Protein AF-A0A370F1L0-F1 (afdb_monomer)

Sequence (137 aa):
MLYKHKLSTKNFKIMKKIVALFVVMLAFGINANAQQKKAVATKPAANQEALSKKAAFSEAAIKDVNTLSEFVKLNADQKVKLKGLFEQKHMDLAQDLSSERKAVLADYVEAQMKSYLEPAQVAKVEGNAQLMNILTH

Foldseek 3Di:
DDDDDDDDPDDPPPPPPPVPPPPVVVPPPDDPPPPPDDPPPDDPVVVVVVVVLLVVLLVQQLVLLVLLCVQDPDDPVLSVQSSVLSSVQSVVVVDPDDPVVLVVQLVVSLVSNLVSDDPVSNVRQVVDPPSSVSNRD

pLDDT: mean 81.42, std 20.54, range [41.47, 98.69]

Secondary structure (DSSP, 8-state):
-----------TTSSSSSGGGSSSTTSS---------------HHHHHHHHHHHHHHHHHHHHHHHHHHHHS---HHHHHHHHHHHHHHHHHHTS---HHHHHHHHHHHHHHHHHHS-HHHHHHHHT-HHHHHHHH-

Structure (mmCIF, N/CA/C/O backbone):
data_AF-A0A370F1L0-F1
#
_entry.id   AF-A0A370F1L0-F1
#
loop_
_atom_site.group_PDB
_atom_site.id
_atom_site.type_symbol
_atom_site.label_atom_id
_atom_site.label_alt_id
_atom_site.label_comp_id
_atom_site.label_asym_id
_atom_site.label_entity_id
_atom_site.label_seq_id
_atom_site.pdbx_PDB_ins_code
_atom_site.Cartn_x
_atom_site.Cartn_y
_atom_site.Cartn_z
_atom_site.occupancy
_atom_site.B_iso_or_equiv
_atom_site.auth_seq_id
_atom_site.auth_comp_id
_atom_site.auth_asym_id
_atom_site.auth_atom_id
_atom_site.pdbx_PDB_model_num
ATOM 1 N N . MET A 1 1 ? 83.455 -11.945 46.332 1.00 41.47 1 MET A N 1
ATOM 2 C CA . MET A 1 1 ? 83.889 -12.512 45.033 1.00 41.47 1 MET A CA 1
ATOM 3 C C . MET A 1 1 ? 82.794 -12.210 44.016 1.00 41.47 1 MET A C 1
ATOM 5 O O . MET A 1 1 ? 81.686 -12.676 44.204 1.00 41.47 1 MET A O 1
ATOM 9 N N . LEU A 1 2 ? 82.923 -11.163 43.194 1.00 50.25 2 LEU A N 1
ATOM 10 C CA . LEU A 1 2 ? 83.540 -11.191 41.853 1.00 50.25 2 LEU A CA 1
ATOM 11 C C . LEU A 1 2 ? 82.899 -12.247 40.943 1.00 50.25 2 LEU A C 1
ATOM 13 O O . LEU A 1 2 ? 83.258 -13.406 41.053 1.00 50.25 2 LEU A O 1
ATOM 17 N N . TYR A 1 3 ? 81.997 -11.825 40.050 1.00 47.91 3 TYR A N 1
ATOM 18 C CA . TYR A 1 3 ? 82.234 -11.878 38.601 1.00 47.91 3 TYR A CA 1
ATOM 19 C C . TYR A 1 3 ? 81.273 -10.933 37.859 1.00 47.91 3 TYR A C 1
ATOM 21 O O . TYR A 1 3 ? 80.054 -11.079 37.885 1.00 47.91 3 TYR A O 1
ATOM 29 N N . LYS A 1 4 ? 81.862 -9.938 37.187 1.00 52.53 4 LYS A N 1
ATOM 30 C CA . LYS A 1 4 ? 81.246 -9.204 36.078 1.00 52.53 4 LYS A CA 1
ATOM 31 C C . LYS A 1 4 ? 81.090 -10.176 34.907 1.00 52.53 4 LYS A C 1
ATOM 33 O O . LYS A 1 4 ? 82.077 -10.808 34.548 1.00 52.53 4 LYS A O 1
ATOM 38 N N . HIS A 1 5 ? 79.953 -10.161 34.215 1.00 50.97 5 HIS A N 1
ATOM 39 C CA . HIS A 1 5 ? 79.964 -10.375 32.770 1.00 50.97 5 HIS A CA 1
ATOM 40 C C . HIS A 1 5 ? 79.060 -9.368 32.064 1.00 50.97 5 HIS A C 1
ATOM 42 O O . HIS A 1 5 ? 77.862 -9.252 32.295 1.00 50.97 5 HIS A O 1
ATOM 48 N N . LYS A 1 6 ? 79.731 -8.586 31.228 1.00 55.59 6 LYS A N 1
ATOM 49 C CA . LYS A 1 6 ? 79.237 -7.534 30.357 1.00 55.59 6 LYS A CA 1
ATOM 50 C C . LYS A 1 6 ? 78.934 -8.190 29.009 1.00 55.59 6 LYS A C 1
ATOM 52 O O . LYS A 1 6 ? 79.849 -8.717 28.390 1.00 55.59 6 LYS A O 1
ATOM 57 N N . LEU A 1 7 ? 77.691 -8.121 28.550 1.00 46.81 7 LEU A N 1
ATOM 58 C CA . LEU A 1 7 ? 77.254 -8.398 27.174 1.00 46.81 7 LEU A CA 1
ATOM 59 C C . LEU A 1 7 ? 76.241 -7.282 26.871 1.00 46.81 7 LEU A C 1
ATOM 61 O O . LEU A 1 7 ? 75.113 -7.338 27.329 1.00 46.81 7 LEU A O 1
ATOM 65 N N . SER A 1 8 ? 76.612 -6.090 26.397 1.00 56.53 8 SER A N 1
ATOM 66 C CA . SER A 1 8 ? 77.121 -5.740 25.063 1.00 56.53 8 SER A CA 1
ATOM 67 C C . SER A 1 8 ? 76.444 -6.482 23.910 1.00 56.53 8 SER A C 1
ATOM 69 O O . SER A 1 8 ? 77.080 -7.204 23.154 1.00 56.53 8 SER A O 1
ATOM 71 N N . THR A 1 9 ? 75.156 -6.218 23.719 1.00 50.25 9 THR A N 1
ATOM 72 C CA . THR A 1 9 ? 74.492 -6.359 22.420 1.00 50.25 9 THR A CA 1
ATOM 73 C C . THR A 1 9 ? 74.576 -5.029 21.671 1.00 50.25 9 THR A C 1
ATOM 75 O O . THR A 1 9 ? 73.647 -4.226 21.605 1.00 50.25 9 THR A O 1
ATOM 78 N N . LYS A 1 10 ? 75.756 -4.782 21.088 1.00 57.94 10 LYS A N 1
ATOM 79 C CA . LYS A 1 10 ? 75.845 -3.978 19.862 1.00 57.94 10 LYS A CA 1
ATOM 80 C C . LYS A 1 10 ? 74.973 -4.662 18.797 1.00 57.94 10 LYS A C 1
ATOM 82 O O . LYS A 1 10 ? 74.910 -5.886 18.775 1.00 57.94 10 LYS A O 1
ATOM 87 N N . ASN A 1 11 ? 74.376 -3.858 17.913 1.00 56.72 11 ASN A N 1
ATOM 88 C CA . ASN A 1 11 ? 73.644 -4.227 16.683 1.00 56.72 11 ASN A CA 1
ATOM 89 C C . ASN A 1 11 ? 72.117 -4.015 16.659 1.00 56.72 11 ASN A C 1
ATOM 91 O O . ASN A 1 11 ? 71.434 -4.593 15.820 1.00 56.72 11 ASN A O 1
ATOM 95 N N . PHE A 1 12 ? 71.578 -3.052 17.414 1.00 52.72 12 PHE A N 1
ATOM 96 C CA . PHE A 1 12 ? 70.269 -2.450 17.092 1.00 52.72 12 PHE A CA 1
ATOM 97 C C . PHE A 1 12 ? 70.392 -1.353 16.007 1.00 52.72 12 PHE A C 1
ATOM 99 O O . PHE A 1 12 ? 69.968 -0.211 16.179 1.00 52.72 12 PHE A O 1
ATOM 106 N N . LYS A 1 13 ? 71.063 -1.651 14.885 1.00 57.41 13 LYS A N 1
ATOM 107 C CA . LYS A 1 13 ? 71.199 -0.704 13.755 1.00 57.41 13 LYS A CA 1
ATOM 108 C C . LYS A 1 13 ? 71.145 -1.379 12.380 1.00 57.41 13 LYS A C 1
ATOM 110 O O . LYS A 1 13 ? 71.706 -0.860 11.424 1.00 57.41 13 LYS A O 1
ATOM 115 N N . ILE A 1 14 ? 70.459 -2.519 12.268 1.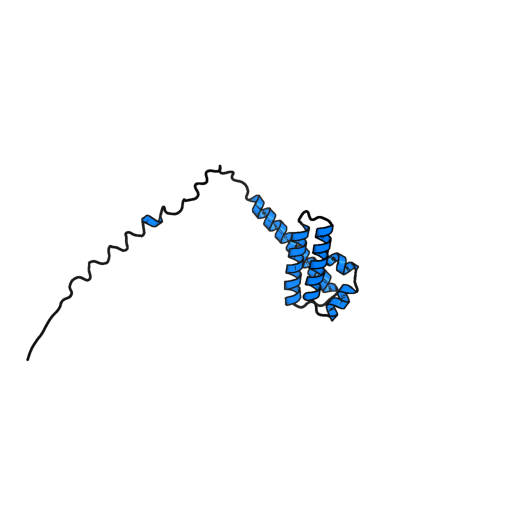00 54.91 14 ILE A N 1
ATOM 116 C CA . ILE A 1 14 ? 70.277 -3.241 10.993 1.00 54.91 14 ILE A CA 1
ATOM 117 C C . ILE A 1 14 ? 68.832 -3.771 10.866 1.00 54.91 14 ILE A C 1
ATOM 119 O O . ILE A 1 14 ? 68.595 -4.863 10.389 1.00 54.91 14 ILE A O 1
ATOM 123 N N . MET A 1 15 ? 67.823 -3.006 11.297 1.00 58.22 15 MET A N 1
ATOM 124 C CA . MET A 1 15 ? 66.413 -3.256 10.929 1.00 58.22 15 MET A CA 1
ATOM 125 C C . MET A 1 15 ? 65.646 -1.931 10.803 1.00 58.22 15 MET A C 1
ATOM 127 O O . MET A 1 15 ? 64.662 -1.683 11.485 1.00 58.22 15 MET A O 1
ATOM 131 N N . LYS A 1 16 ? 66.136 -1.019 9.955 1.00 53.22 16 LYS A N 1
ATOM 132 C CA . LYS A 1 16 ? 65.401 0.207 9.569 1.00 53.22 16 LYS A CA 1
ATOM 133 C C . LYS A 1 16 ? 65.263 0.387 8.054 1.00 53.22 16 LYS A C 1
ATOM 135 O O . LYS A 1 16 ? 64.778 1.416 7.608 1.00 53.22 16 LYS A O 1
ATOM 140 N N . LYS A 1 17 ? 65.701 -0.593 7.252 1.00 54.19 17 LYS A N 1
ATOM 141 C CA . LYS A 1 17 ? 65.781 -0.461 5.785 1.00 54.19 17 LYS A CA 1
ATOM 142 C C . LYS A 1 17 ? 64.959 -1.481 4.987 1.00 54.19 17 LYS A C 1
ATOM 144 O O . LYS A 1 17 ? 65.035 -1.462 3.770 1.00 54.19 17 LYS A O 1
ATOM 149 N N . ILE A 1 18 ? 64.153 -2.327 5.637 1.00 55.81 18 ILE A N 1
ATOM 150 C CA . ILE A 1 18 ? 63.325 -3.334 4.933 1.00 55.81 18 ILE A CA 1
ATOM 151 C C . ILE A 1 18 ? 61.858 -2.882 4.774 1.00 55.81 18 ILE A C 1
ATOM 153 O O . ILE A 1 18 ? 61.134 -3.415 3.946 1.00 55.81 18 ILE A O 1
ATOM 157 N N . VAL A 1 19 ? 61.418 -1.826 5.470 1.00 55.34 19 VAL A N 1
ATOM 158 C CA . VAL A 1 19 ? 60.034 -1.313 5.341 1.00 55.34 19 VAL A CA 1
ATOM 159 C C . VAL A 1 19 ? 59.832 -0.472 4.065 1.00 55.34 19 VAL A C 1
ATOM 161 O O . VAL A 1 19 ? 58.709 -0.289 3.612 1.00 55.34 19 VAL A O 1
ATOM 164 N N . ALA A 1 20 ? 60.908 -0.008 3.420 1.00 53.91 20 ALA A N 1
ATOM 165 C CA . ALA A 1 20 ? 60.815 0.855 2.239 1.00 53.91 20 ALA A CA 1
ATOM 166 C C . ALA A 1 20 ? 60.569 0.109 0.909 1.00 53.91 20 ALA A C 1
ATOM 168 O O . ALA A 1 20 ? 60.345 0.763 -0.105 1.00 53.91 20 ALA A O 1
ATOM 169 N N . LEU A 1 21 ? 60.599 -1.231 0.882 1.00 52.88 21 LEU A N 1
ATOM 170 C CA . LEU A 1 21 ? 60.518 -1.994 -0.375 1.00 52.88 21 LEU A CA 1
ATOM 171 C C . LEU A 1 21 ? 59.119 -2.528 -0.729 1.00 52.88 21 LEU A C 1
ATOM 173 O O . LEU A 1 21 ? 58.936 -3.038 -1.827 1.00 52.88 21 LEU A O 1
ATOM 177 N N . PHE A 1 22 ? 58.118 -2.362 0.143 1.00 53.84 22 PHE A N 1
ATOM 178 C CA . PHE A 1 22 ? 56.738 -2.800 -0.129 1.00 53.84 22 PHE A CA 1
ATOM 179 C C . PHE A 1 22 ? 55.799 -1.688 -0.629 1.00 53.84 22 PHE A C 1
ATOM 181 O O . PHE A 1 22 ? 54.682 -1.976 -1.045 1.00 53.84 22 PHE A O 1
ATOM 188 N N . VAL A 1 23 ? 56.242 -0.426 -0.655 1.00 56.94 23 VAL A N 1
ATOM 189 C CA . VAL A 1 23 ? 55.391 0.712 -1.065 1.00 56.94 23 VAL A CA 1
ATOM 190 C C . VAL A 1 23 ? 55.420 0.956 -2.584 1.00 56.94 23 VAL A C 1
ATOM 192 O O . VAL A 1 23 ? 54.498 1.553 -3.127 1.00 56.94 23 VAL A O 1
ATOM 195 N N . VAL A 1 24 ? 56.416 0.436 -3.309 1.00 56.31 24 VAL A N 1
ATOM 196 C CA . VAL A 1 24 ? 56.554 0.674 -4.763 1.00 56.31 24 VAL A CA 1
ATOM 197 C C . VAL A 1 24 ? 55.787 -0.352 -5.620 1.00 56.31 24 VAL A C 1
ATOM 199 O O . VAL A 1 24 ? 55.447 -0.057 -6.761 1.00 56.31 24 VAL A O 1
ATOM 202 N N . MET A 1 25 ? 55.413 -1.520 -5.080 1.00 55.59 25 MET A N 1
ATOM 203 C CA . MET A 1 25 ? 54.625 -2.530 -5.817 1.00 55.59 25 MET A CA 1
ATOM 204 C C . MET A 1 25 ? 53.099 -2.375 -5.696 1.00 55.59 25 MET A C 1
ATOM 206 O O . MET A 1 25 ? 52.364 -3.092 -6.369 1.00 55.59 25 MET A O 1
ATOM 210 N N . LEU A 1 26 ? 52.602 -1.413 -4.912 1.00 56.53 26 LEU A N 1
ATOM 211 C CA . LEU A 1 26 ? 51.163 -1.115 -4.835 1.00 56.53 26 LEU A CA 1
ATOM 212 C C . LEU A 1 26 ? 50.697 -0.056 -5.851 1.00 56.53 26 LEU A C 1
ATOM 214 O O . LEU A 1 26 ? 49.503 0.204 -5.947 1.00 56.53 26 LEU A O 1
ATOM 218 N N . ALA A 1 27 ? 51.604 0.527 -6.642 1.00 58.06 27 ALA A N 1
ATOM 219 C CA . ALA A 1 27 ? 51.264 1.600 -7.582 1.00 58.06 27 ALA A CA 1
ATOM 220 C C . ALA A 1 27 ? 50.853 1.129 -8.995 1.00 58.06 27 ALA A C 1
ATOM 222 O O . ALA A 1 27 ? 50.428 1.952 -9.799 1.00 58.06 27 ALA A O 1
ATOM 223 N N . PHE A 1 28 ? 50.922 -0.172 -9.307 1.00 59.06 28 PHE A N 1
ATOM 224 C CA . PHE A 1 28 ? 50.517 -0.710 -10.624 1.00 59.06 28 PHE A CA 1
ATOM 225 C C . PHE A 1 28 ? 49.588 -1.935 -10.545 1.00 59.06 28 PHE A C 1
ATOM 227 O O . PHE A 1 28 ? 49.369 -2.628 -11.535 1.00 59.06 28 PHE A O 1
ATOM 234 N N . GLY A 1 29 ? 49.019 -2.204 -9.369 1.00 61.91 29 GLY A N 1
ATOM 235 C CA . GLY A 1 29 ? 48.314 -3.448 -9.064 1.00 61.91 29 GLY A CA 1
ATOM 236 C C . GLY A 1 29 ? 46.788 -3.398 -9.088 1.00 61.91 29 GLY A C 1
ATOM 237 O O . GLY A 1 29 ? 46.192 -4.171 -8.355 1.00 61.91 29 GLY A O 1
ATOM 238 N N . ILE A 1 30 ? 46.133 -2.525 -9.863 1.00 57.06 30 ILE A N 1
ATOM 239 C CA . ILE A 1 30 ? 44.709 -2.723 -10.208 1.00 57.06 30 ILE A CA 1
ATOM 240 C C . ILE A 1 30 ? 44.380 -2.088 -11.562 1.00 57.06 30 ILE A C 1
ATOM 242 O O . ILE A 1 30 ? 43.741 -1.048 -11.668 1.00 57.06 30 ILE A O 1
ATOM 246 N N . ASN A 1 31 ? 44.815 -2.746 -12.633 1.00 58.19 31 ASN A N 1
ATOM 247 C CA . ASN A 1 31 ? 44.111 -2.646 -13.906 1.00 58.19 31 ASN A CA 1
ATOM 248 C C . ASN A 1 31 ? 43.978 -4.044 -14.519 1.00 58.19 31 ASN A C 1
ATOM 250 O O . ASN A 1 31 ? 44.640 -4.404 -15.486 1.00 58.19 31 ASN A O 1
ATOM 254 N N . ALA A 1 32 ? 43.136 -4.857 -13.879 1.00 55.03 32 ALA A N 1
ATOM 255 C CA . ALA A 1 32 ? 42.630 -6.116 -14.410 1.00 55.03 32 ALA A CA 1
ATOM 256 C C . ALA A 1 32 ? 41.112 -5.998 -14.609 1.00 55.03 32 ALA A C 1
ATOM 258 O O . ALA A 1 32 ? 40.318 -6.657 -13.948 1.00 55.03 32 ALA A O 1
ATOM 259 N N . ASN A 1 33 ? 40.711 -5.128 -15.536 1.00 50.00 33 ASN A N 1
ATOM 260 C CA . ASN A 1 33 ? 39.516 -5.351 -16.343 1.00 50.00 33 ASN A CA 1
ATOM 261 C C . ASN A 1 33 ? 39.802 -4.900 -17.780 1.00 50.00 33 ASN A C 1
ATOM 263 O O . ASN A 1 33 ? 39.282 -3.905 -18.274 1.00 50.00 33 ASN A O 1
ATOM 267 N N . ALA A 1 34 ? 40.675 -5.645 -18.455 1.00 54.72 34 ALA A N 1
ATOM 268 C CA . ALA A 1 34 ? 40.814 -5.587 -19.902 1.00 54.72 34 ALA A CA 1
ATOM 269 C C . ALA A 1 34 ? 39.742 -6.471 -20.562 1.00 54.72 34 ALA A C 1
ATOM 271 O O . ALA A 1 34 ? 40.047 -7.361 -21.349 1.00 54.72 34 ALA A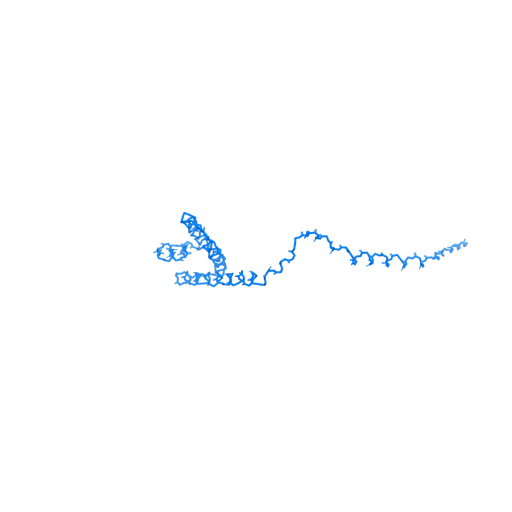 O 1
ATOM 272 N N . GLN A 1 35 ? 38.463 -6.235 -20.261 1.00 45.62 35 GLN A N 1
ATOM 273 C CA . GLN A 1 35 ? 37.429 -6.526 -21.243 1.00 45.62 35 GLN A CA 1
ATOM 274 C C . GLN A 1 35 ? 37.445 -5.375 -22.244 1.00 45.62 35 GLN A C 1
ATOM 276 O O . GLN A 1 35 ? 36.803 -4.344 -22.061 1.00 45.62 35 GLN A O 1
ATOM 281 N N . GLN A 1 36 ? 38.204 -5.560 -23.326 1.00 52.12 36 GLN A N 1
ATOM 282 C CA . GLN A 1 36 ? 38.031 -4.796 -24.554 1.00 52.12 36 GLN A CA 1
ATOM 283 C C . GLN A 1 36 ? 36.613 -5.039 -25.093 1.00 52.12 36 GLN A C 1
ATOM 285 O O . GLN A 1 36 ? 36.382 -5.847 -25.988 1.00 52.12 36 GLN A O 1
ATOM 290 N N . LYS A 1 37 ? 35.641 -4.302 -24.566 1.00 48.00 37 LYS A N 1
ATOM 291 C CA . LYS A 1 37 ? 34.482 -3.871 -25.331 1.00 48.00 37 LYS A CA 1
ATOM 292 C C . LYS A 1 37 ? 34.529 -2.359 -25.345 1.00 48.00 37 LYS A C 1
ATOM 294 O O . LYS A 1 37 ? 34.541 -1.720 -24.301 1.00 48.00 37 LYS A O 1
ATOM 299 N N . LYS A 1 38 ? 34.658 -1.839 -26.567 1.00 42.38 38 LYS A N 1
ATOM 300 C CA . LYS A 1 38 ? 34.624 -0.430 -26.951 1.00 42.38 38 LYS A CA 1
ATOM 301 C C . LYS A 1 38 ? 33.902 0.414 -25.906 1.00 42.38 38 LYS A C 1
ATOM 303 O O . LYS A 1 38 ? 32.725 0.181 -25.640 1.00 42.38 38 LYS A O 1
ATOM 308 N N . ALA A 1 39 ? 34.619 1.396 -25.371 1.00 47.31 39 ALA A N 1
ATOM 309 C CA . ALA A 1 39 ? 34.036 2.506 -24.648 1.00 47.31 39 ALA A CA 1
ATOM 310 C C . ALA A 1 39 ? 32.948 3.138 -25.527 1.00 47.31 39 ALA A C 1
ATOM 312 O O . ALA A 1 39 ? 33.229 3.938 -26.416 1.00 47.31 39 ALA A O 1
ATOM 313 N N . VAL A 1 40 ? 31.700 2.746 -25.290 1.00 44.16 40 VAL A N 1
ATOM 314 C CA . VAL A 1 40 ? 30.562 3.601 -25.580 1.00 44.16 40 VAL A CA 1
ATOM 315 C C . VAL A 1 40 ? 30.350 4.377 -24.292 1.00 44.16 40 VAL A C 1
ATOM 317 O O . VAL A 1 40 ? 29.778 3.882 -23.323 1.00 44.16 40 VAL A O 1
ATOM 320 N N . ALA A 1 41 ? 30.903 5.585 -24.260 1.00 53.91 41 ALA A N 1
ATOM 321 C CA . ALA A 1 41 ? 30.485 6.596 -23.310 1.00 53.91 41 ALA A CA 1
ATOM 322 C C . ALA A 1 41 ? 28.975 6.829 -23.504 1.00 53.91 41 ALA A C 1
ATOM 324 O O . ALA A 1 41 ? 28.549 7.482 -24.450 1.00 53.91 41 ALA A O 1
ATOM 325 N N . THR A 1 42 ? 28.164 6.245 -22.628 1.00 48.84 42 THR A N 1
ATOM 326 C CA . THR A 1 42 ? 26.704 6.411 -22.538 1.00 48.84 42 THR A CA 1
ATOM 327 C C . THR A 1 42 ? 26.317 6.055 -21.099 1.00 48.84 42 THR A C 1
ATOM 329 O O . THR A 1 42 ? 26.676 4.972 -20.666 1.00 48.84 42 THR A O 1
ATOM 332 N N . LYS A 1 43 ? 25.618 6.828 -20.259 1.00 52.06 43 LYS A N 1
ATOM 333 C CA . LYS A 1 43 ? 24.929 8.129 -20.319 1.00 52.06 43 LYS A CA 1
ATOM 334 C C . LYS A 1 43 ? 24.767 8.613 -18.854 1.00 52.06 43 LYS A C 1
ATOM 336 O O . LYS A 1 43 ? 24.235 7.839 -18.061 1.00 52.06 43 LYS A O 1
ATOM 341 N N . PRO A 1 44 ? 25.070 9.873 -18.488 1.00 55.31 44 PRO A N 1
ATOM 342 C CA . PRO A 1 44 ? 24.617 10.469 -17.217 1.00 55.31 44 PRO A CA 1
ATOM 343 C C . PRO A 1 44 ? 23.082 10.434 -17.044 1.00 55.31 44 PRO A C 1
ATOM 345 O O . PRO A 1 44 ? 22.570 10.450 -15.930 1.00 55.31 44 PRO A O 1
ATOM 348 N N . ALA A 1 45 ? 22.342 10.330 -18.154 1.00 58.81 45 ALA A N 1
ATOM 349 C CA . ALA A 1 45 ? 20.881 10.340 -18.187 1.00 58.81 45 ALA A CA 1
ATOM 350 C C . ALA A 1 45 ? 20.206 9.120 -17.524 1.00 58.81 45 ALA A C 1
ATOM 352 O O . ALA A 1 45 ? 19.121 9.271 -16.975 1.00 58.81 45 ALA A O 1
ATOM 353 N N . ALA A 1 46 ? 20.830 7.933 -17.525 1.00 61.62 46 ALA A N 1
ATOM 354 C CA . ALA A 1 46 ? 20.202 6.725 -16.968 1.00 61.62 46 ALA A CA 1
ATOM 355 C C . ALA A 1 46 ? 20.094 6.768 -15.430 1.00 61.62 46 ALA A C 1
ATOM 357 O O . ALA A 1 46 ? 19.091 6.336 -14.864 1.00 61.62 46 ALA A O 1
ATOM 358 N N . ASN A 1 47 ? 21.089 7.356 -14.752 1.00 69.25 47 ASN A N 1
ATOM 359 C CA . ASN A 1 47 ? 21.037 7.568 -13.302 1.00 69.25 47 ASN A CA 1
ATOM 360 C C . ASN A 1 47 ? 20.029 8.657 -12.919 1.00 69.25 47 ASN A C 1
ATOM 362 O O . ASN A 1 47 ? 19.340 8.522 -11.911 1.00 69.25 47 ASN A O 1
ATOM 366 N N . GLN A 1 48 ? 19.919 9.717 -13.724 1.00 73.56 48 GLN A N 1
ATOM 367 C CA . GLN A 1 48 ? 18.971 10.798 -13.461 1.00 73.56 48 GLN A CA 1
ATOM 368 C C . GLN A 1 48 ? 17.520 10.310 -13.580 1.00 73.56 48 GLN A C 1
ATOM 370 O O . GLN A 1 48 ? 16.703 10.600 -12.712 1.00 73.56 48 GLN A O 1
ATOM 375 N N . GLU A 1 49 ? 17.212 9.509 -14.604 1.00 78.50 49 GLU A N 1
ATOM 376 C CA . GLU 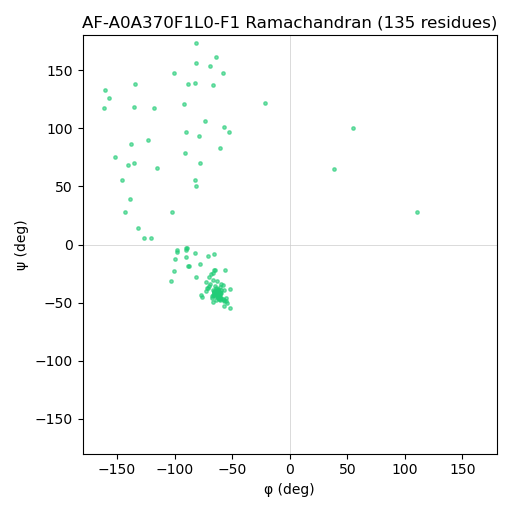A 1 49 ? 15.869 8.962 -14.819 1.00 78.50 49 GLU A CA 1
ATOM 377 C C . GLU A 1 49 ? 15.443 7.996 -13.698 1.00 78.50 49 GLU A C 1
ATOM 379 O O . GLU A 1 49 ? 14.309 8.056 -13.221 1.00 78.50 49 GLU A O 1
ATOM 384 N N . ALA A 1 50 ? 16.358 7.143 -13.223 1.00 79.12 50 ALA A N 1
ATOM 385 C CA . ALA A 1 50 ? 16.092 6.239 -12.104 1.00 79.12 50 ALA A CA 1
ATOM 386 C C . ALA A 1 50 ? 15.814 6.999 -10.793 1.00 79.12 50 ALA A C 1
ATOM 388 O O . ALA A 1 50 ? 14.892 6.648 -10.052 1.00 79.12 50 ALA A O 1
ATOM 389 N N . LEU A 1 51 ? 16.568 8.071 -10.522 1.00 79.50 51 LEU A N 1
ATOM 390 C CA . LEU A 1 51 ? 16.346 8.930 -9.356 1.00 79.50 51 LEU A CA 1
ATOM 391 C C . LEU A 1 51 ? 15.008 9.678 -9.442 1.00 79.50 51 LEU A C 1
ATOM 393 O O . LEU A 1 51 ? 14.283 9.738 -8.450 1.00 79.50 51 LEU A O 1
ATOM 397 N N . SER A 1 52 ? 14.647 10.188 -10.623 1.00 83.00 52 SER A N 1
ATOM 398 C CA . SER A 1 52 ? 13.358 10.853 -10.852 1.00 83.00 52 SER A CA 1
ATOM 399 C C . SER A 1 52 ? 12.169 9.907 -10.660 1.00 83.00 52 SER A C 1
ATOM 401 O O . SER A 1 52 ? 11.201 10.281 -10.001 1.00 83.00 52 SER A O 1
ATOM 403 N N . LYS A 1 53 ? 12.247 8.664 -11.158 1.00 88.44 53 LYS A N 1
ATOM 404 C CA . LYS A 1 53 ? 11.200 7.647 -10.935 1.00 88.44 53 LYS A CA 1
ATOM 405 C C . LYS A 1 53 ? 11.047 7.313 -9.454 1.00 88.44 53 LYS A C 1
ATOM 407 O O . LYS A 1 53 ? 9.932 7.287 -8.943 1.00 88.44 53 LYS A O 1
ATOM 412 N N . LYS A 1 54 ? 12.162 7.141 -8.738 1.00 88.38 54 LYS A N 1
ATOM 413 C CA . LYS A 1 54 ? 12.135 6.872 -7.295 1.00 88.38 54 LYS A CA 1
ATOM 414 C C . LYS A 1 54 ? 11.479 8.009 -6.501 1.00 88.38 54 LYS A C 1
ATOM 416 O O . LYS A 1 54 ? 10.713 7.736 -5.580 1.00 88.38 54 LYS A O 1
ATOM 421 N N . ALA A 1 55 ? 11.755 9.265 -6.855 1.00 92.25 55 ALA A N 1
ATOM 422 C CA . ALA A 1 55 ? 11.103 10.415 -6.231 1.00 92.25 55 ALA A CA 1
ATOM 423 C C . ALA A 1 55 ? 9.584 10.407 -6.482 1.00 92.25 55 ALA A C 1
ATOM 425 O O . ALA A 1 55 ? 8.815 10.527 -5.531 1.00 92.25 55 ALA A O 1
ATOM 426 N N . ALA A 1 56 ? 9.157 10.155 -7.725 1.00 95.44 56 ALA A N 1
ATOM 427 C CA . ALA A 1 56 ? 7.740 10.062 -8.074 1.00 95.44 56 ALA A CA 1
ATOM 428 C C . ALA A 1 56 ? 7.009 8.950 -7.296 1.00 95.44 56 ALA A C 1
ATOM 430 O O . ALA A 1 56 ? 5.908 9.176 -6.793 1.00 95.44 56 ALA A O 1
ATOM 431 N N . PHE A 1 57 ? 7.629 7.776 -7.126 1.00 96.75 57 PHE A N 1
ATOM 432 C CA . PHE A 1 57 ? 7.054 6.689 -6.323 1.00 96.75 57 PHE A CA 1
ATOM 433 C C . PHE A 1 57 ? 6.945 7.056 -4.842 1.00 96.75 57 PHE A C 1
ATOM 435 O O . PHE A 1 57 ? 5.917 6.787 -4.223 1.00 96.75 57 PHE A O 1
ATOM 442 N N . SER A 1 58 ? 7.958 7.724 -4.277 1.00 96.69 58 SER A N 1
ATOM 443 C CA . SER A 1 58 ? 7.890 8.211 -2.893 1.00 96.69 58 SER A CA 1
ATOM 444 C C . SER A 1 58 ? 6.775 9.238 -2.703 1.00 96.69 58 SER A C 1
ATOM 446 O O . SER A 1 58 ? 6.117 9.226 -1.665 1.00 96.69 58 SER A O 1
ATOM 448 N N . GLU A 1 59 ? 6.559 10.140 -3.660 1.00 97.62 59 GLU A N 1
ATOM 449 C CA . GLU A 1 59 ? 5.472 11.122 -3.592 1.00 97.62 59 GLU A CA 1
ATOM 450 C C . GLU A 1 59 ? 4.096 10.456 -3.684 1.00 97.62 59 GLU A C 1
ATOM 452 O O . GLU A 1 59 ? 3.199 10.793 -2.909 1.00 97.62 59 GLU A O 1
ATOM 457 N N . ALA A 1 60 ? 3.929 9.492 -4.592 1.00 97.75 60 ALA A N 1
ATOM 458 C CA . ALA A 1 60 ? 2.692 8.729 -4.730 1.00 97.75 60 ALA A CA 1
ATOM 459 C C . ALA A 1 60 ? 2.387 7.909 -3.465 1.00 97.75 60 ALA A C 1
ATOM 461 O O . ALA A 1 60 ? 1.273 7.953 -2.952 1.00 97.75 60 ALA A O 1
ATOM 462 N N . ALA A 1 61 ? 3.399 7.275 -2.873 1.00 98.25 61 ALA A N 1
ATOM 463 C CA . ALA A 1 61 ? 3.253 6.560 -1.611 1.00 98.25 61 ALA A CA 1
ATOM 464 C C . ALA A 1 61 ? 2.850 7.473 -0.444 1.00 98.25 61 ALA A C 1
ATOM 466 O O . ALA A 1 61 ? 2.035 7.092 0.393 1.00 98.25 61 ALA A O 1
ATOM 467 N N . ILE A 1 62 ? 3.394 8.694 -0.379 1.00 98.31 62 ILE A N 1
ATOM 468 C CA . ILE A 1 62 ? 2.987 9.685 0.629 1.00 98.31 62 ILE A CA 1
ATOM 469 C C . ILE A 1 62 ? 1.516 10.070 0.442 1.00 98.31 62 ILE A C 1
ATOM 471 O O . ILE A 1 62 ? 0.800 10.195 1.435 1.00 98.31 62 ILE A O 1
ATOM 475 N N . LYS A 1 63 ? 1.052 10.233 -0.805 1.00 98.44 63 LYS A N 1
ATOM 476 C CA . LYS A 1 63 ? -0.368 10.488 -1.089 1.00 98.44 63 LYS A CA 1
ATOM 477 C C . LYS A 1 63 ? -1.237 9.340 -0.588 1.00 98.44 63 LYS A C 1
ATOM 479 O O . LYS A 1 63 ? -2.178 9.615 0.142 1.00 98.44 63 LYS A O 1
ATOM 484 N N . ASP A 1 64 ? -0.864 8.092 -0.856 1.00 98.50 64 ASP A N 1
ATOM 485 C CA . ASP A 1 64 ? -1.618 6.921 -0.391 1.00 98.50 64 ASP A CA 1
ATOM 486 C C . ASP A 1 64 ? -1.671 6.841 1.148 1.00 98.50 64 ASP A C 1
ATOM 488 O O . ASP A 1 64 ? -2.736 6.617 1.728 1.00 98.50 64 ASP A O 1
ATOM 492 N N . VAL A 1 65 ? -0.556 7.111 1.845 1.00 98.50 65 VAL A N 1
ATOM 493 C CA . VAL A 1 65 ? -0.545 7.201 3.320 1.00 98.50 65 VAL A CA 1
ATOM 494 C C . VAL A 1 65 ? -1.455 8.324 3.820 1.00 98.50 65 VAL A C 1
ATOM 496 O O . VAL A 1 65 ? -2.139 8.150 4.831 1.00 98.50 65 VAL A O 1
ATOM 499 N N . ASN A 1 66 ? -1.466 9.476 3.147 1.00 98.25 66 ASN A N 1
ATOM 500 C CA . ASN A 1 66 ? -2.325 10.599 3.516 1.00 98.25 66 ASN A CA 1
ATOM 501 C C . ASN A 1 66 ? -3.800 10.262 3.290 1.00 98.25 66 ASN A C 1
ATOM 503 O O . ASN A 1 66 ? -4.590 10.439 4.211 1.00 98.25 66 ASN A O 1
ATOM 507 N N . THR A 1 67 ? -4.144 9.688 2.136 1.00 98.19 67 THR A N 1
ATOM 508 C CA . THR A 1 67 ? -5.492 9.205 1.829 1.00 98.19 67 THR A CA 1
ATOM 509 C C . THR A 1 67 ? -5.961 8.208 2.881 1.00 98.19 67 THR A C 1
ATOM 511 O O . THR A 1 67 ? -7.045 8.368 3.421 1.00 98.19 67 THR A O 1
ATOM 514 N N . LEU A 1 68 ? -5.137 7.235 3.276 1.00 98.00 68 LEU A N 1
ATOM 515 C CA . LEU A 1 68 ? -5.489 6.317 4.363 1.00 98.00 68 LEU A CA 1
ATOM 516 C C . LEU A 1 68 ? -5.635 7.041 5.718 1.00 98.00 68 LEU A C 1
ATOM 518 O O . LEU A 1 68 ? -6.537 6.731 6.500 1.00 98.00 68 LEU A O 1
ATOM 522 N N . SER A 1 69 ? -4.784 8.036 5.988 1.00 97.44 69 SER A N 1
ATOM 523 C CA . SER A 1 69 ? -4.809 8.822 7.232 1.00 97.44 69 SER A CA 1
ATOM 524 C C . SER A 1 69 ? -6.077 9.666 7.405 1.00 97.44 69 SER A C 1
ATOM 526 O O . SER A 1 69 ? -6.409 10.025 8.535 1.00 97.44 69 SER A O 1
ATOM 528 N N . GLU A 1 70 ? -6.791 9.979 6.320 1.00 96.38 70 GLU A N 1
ATOM 529 C CA . GLU A 1 70 ? -8.085 10.675 6.372 1.00 96.38 70 GLU A CA 1
ATOM 530 C C . GLU A 1 70 ? -9.191 9.803 6.990 1.00 96.38 70 GLU A C 1
ATOM 532 O O . GLU A 1 70 ? -10.129 10.327 7.589 1.00 96.38 70 GLU A O 1
ATOM 537 N N . PHE A 1 71 ? -9.062 8.473 6.918 1.00 95.62 71 PHE A N 1
ATOM 538 C CA . PHE A 1 71 ? -10.062 7.526 7.429 1.00 95.62 71 PHE A CA 1
ATOM 539 C C . PHE A 1 71 ? -9.661 6.894 8.761 1.00 95.62 71 PHE A C 1
ATOM 541 O O . PHE A 1 71 ? -10.515 6.574 9.598 1.00 95.62 71 PHE A O 1
ATOM 548 N N . VAL A 1 72 ? -8.359 6.707 8.984 1.00 96.69 72 VAL A N 1
ATOM 549 C CA . VAL A 1 72 ? -7.833 6.081 10.197 1.00 96.69 72 VAL A CA 1
ATOM 550 C C . VAL A 1 72 ? -6.662 6.868 10.767 1.00 96.69 72 VAL A C 1
ATOM 552 O O . VAL A 1 72 ? -5.755 7.302 10.067 1.00 96.69 72 VAL A O 1
ATOM 555 N N . LYS A 1 73 ? -6.638 7.019 12.093 1.00 97.31 73 LYS A N 1
ATOM 556 C CA . LYS A 1 73 ? -5.507 7.653 12.772 1.00 97.31 73 LYS A CA 1
ATOM 557 C C . LYS A 1 73 ? -4.319 6.696 12.780 1.00 97.31 73 LYS A C 1
ATOM 559 O O . LYS A 1 73 ? -4.329 5.746 13.556 1.00 97.31 73 LYS A O 1
ATOM 564 N N . LEU A 1 74 ? -3.310 6.970 11.958 1.00 98.12 74 LEU A N 1
ATOM 565 C CA . LEU A 1 74 ? -2.078 6.182 11.890 1.00 98.12 74 LEU A CA 1
ATOM 566 C C . LEU A 1 74 ? -1.024 6.674 12.888 1.00 98.12 74 LEU A C 1
ATOM 568 O O . LEU A 1 74 ? -0.796 7.882 13.023 1.00 98.12 74 LEU A O 1
ATOM 572 N N . ASN A 1 75 ? -0.340 5.738 13.545 1.00 97.81 75 ASN A N 1
ATOM 573 C CA . ASN A 1 75 ? 0.846 6.039 14.347 1.00 97.81 75 ASN A CA 1
ATOM 574 C C . ASN A 1 75 ? 2.112 6.165 13.466 1.00 97.81 75 ASN A C 1
ATOM 576 O O . ASN A 1 75 ? 2.074 5.944 12.256 1.00 97.81 75 ASN A O 1
ATOM 580 N N . ALA A 1 76 ? 3.239 6.567 14.061 1.00 97.81 76 ALA A N 1
ATOM 581 C CA . ALA A 1 76 ? 4.475 6.810 13.314 1.00 97.81 76 ALA A CA 1
ATOM 582 C C . ALA A 1 76 ? 5.037 5.544 12.639 1.00 97.81 76 ALA A C 1
ATOM 584 O O . ALA A 1 76 ? 5.444 5.608 11.481 1.00 97.81 76 ALA A O 1
ATOM 585 N N . ASP A 1 77 ? 5.016 4.403 13.329 1.00 97.94 77 ASP A N 1
ATOM 586 C CA . ASP A 1 77 ? 5.504 3.123 12.801 1.00 97.94 77 ASP A CA 1
ATOM 587 C C . ASP A 1 77 ? 4.643 2.635 11.625 1.00 97.94 77 ASP A C 1
ATOM 589 O O . ASP A 1 77 ? 5.165 2.282 10.567 1.00 97.94 77 ASP A O 1
ATOM 593 N N . GLN A 1 78 ? 3.318 2.743 11.758 1.00 98.38 78 GLN A N 1
ATOM 594 C CA . GLN A 1 78 ? 2.370 2.446 10.685 1.00 98.38 78 GLN A CA 1
ATOM 595 C C . GLN A 1 78 ? 2.655 3.287 9.445 1.00 98.38 78 GLN A C 1
ATOM 597 O O . GLN A 1 78 ? 2.754 2.745 8.350 1.00 98.38 78 GLN A O 1
ATOM 602 N N . LYS A 1 79 ? 2.847 4.603 9.602 1.00 98.38 79 LYS A N 1
ATOM 603 C CA . LYS A 1 79 ? 3.151 5.496 8.474 1.00 98.38 79 LYS A CA 1
ATOM 604 C C . LYS A 1 79 ? 4.434 5.097 7.746 1.00 98.38 79 LYS A C 1
ATOM 606 O O . LYS A 1 79 ? 4.466 5.157 6.522 1.00 98.38 79 LYS A O 1
ATOM 611 N N . VAL A 1 80 ? 5.470 4.673 8.472 1.00 98.25 80 VAL A N 1
ATOM 612 C CA . VAL A 1 80 ? 6.732 4.214 7.867 1.00 98.25 80 VAL A CA 1
ATOM 613 C C . VAL A 1 80 ? 6.523 2.918 7.083 1.00 98.25 80 VAL A C 1
ATOM 615 O O . VAL A 1 80 ? 6.906 2.848 5.915 1.00 98.25 80 VAL A O 1
ATOM 618 N N . LYS A 1 81 ? 5.876 1.916 7.690 1.00 98.44 81 LYS A N 1
ATOM 619 C CA . LYS A 1 81 ? 5.602 0.621 7.045 1.00 98.44 81 LYS A CA 1
ATOM 620 C C . LYS A 1 81 ? 4.710 0.769 5.814 1.00 98.44 81 LYS A C 1
ATOM 622 O O . LYS A 1 81 ? 5.025 0.231 4.756 1.00 98.44 81 LYS A O 1
ATOM 627 N N . LEU A 1 82 ? 3.640 1.552 5.932 1.00 98.62 82 LEU A N 1
ATOM 628 C CA . LEU A 1 82 ? 2.693 1.810 4.848 1.00 98.62 82 LEU A CA 1
ATOM 629 C C . LEU A 1 82 ? 3.331 2.614 3.713 1.00 98.62 82 LEU A C 1
ATOM 631 O O . LEU A 1 82 ? 3.119 2.281 2.553 1.00 98.62 82 LEU A O 1
ATOM 635 N N . LYS A 1 83 ? 4.177 3.607 4.019 1.00 98.56 83 LYS A N 1
ATOM 636 C CA . LYS A 1 83 ? 4.951 4.312 2.988 1.00 98.56 83 LYS A CA 1
ATOM 637 C C . LYS A 1 83 ? 5.821 3.336 2.197 1.00 98.56 83 LYS A C 1
ATOM 639 O O . LYS A 1 83 ? 5.804 3.384 0.974 1.00 98.56 83 LYS A O 1
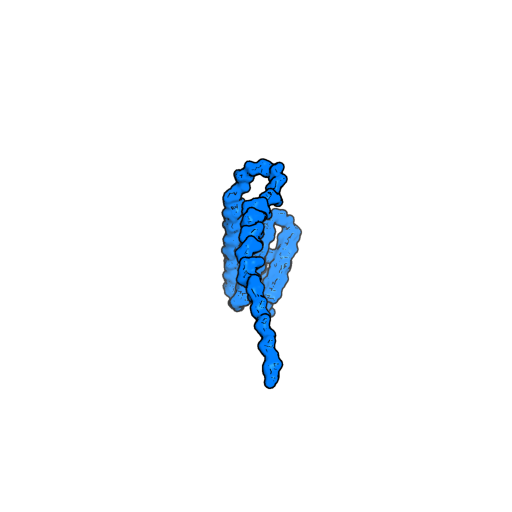ATOM 644 N N . GLY A 1 84 ? 6.537 2.438 2.876 1.00 98.12 84 GLY A N 1
ATOM 645 C CA . GLY A 1 84 ? 7.349 1.416 2.210 1.00 98.12 84 GLY A CA 1
ATOM 646 C C . GLY A 1 84 ? 6.518 0.476 1.330 1.00 98.12 84 GLY A C 1
ATOM 647 O O . GLY A 1 84 ? 6.893 0.209 0.191 1.00 98.12 84 GLY A O 1
ATOM 648 N N . LEU A 1 85 ? 5.358 0.031 1.824 1.00 98.62 85 LEU A N 1
ATOM 649 C CA . LEU A 1 85 ? 4.428 -0.800 1.057 1.00 98.62 85 LEU A CA 1
ATOM 650 C C . LEU A 1 85 ? 3.933 -0.092 -0.210 1.00 98.62 85 LEU A C 1
ATOM 652 O O . LEU A 1 85 ? 3.958 -0.680 -1.288 1.00 98.62 85 LEU A O 1
ATOM 656 N N . PHE A 1 86 ? 3.507 1.167 -0.102 1.00 98.69 86 PHE A N 1
ATOM 657 C CA . PHE A 1 86 ? 2.992 1.906 -1.253 1.00 98.69 86 PHE A CA 1
ATOM 658 C C . PHE A 1 86 ? 4.098 2.314 -2.234 1.00 98.69 86 PHE A C 1
ATOM 660 O O . PHE A 1 86 ? 3.863 2.310 -3.438 1.00 98.69 86 PHE A O 1
ATOM 667 N N . GLU A 1 87 ? 5.321 2.589 -1.771 1.00 98.31 87 GLU A N 1
ATOM 668 C CA . GLU A 1 87 ? 6.469 2.781 -2.671 1.00 98.31 87 GLU A CA 1
ATOM 669 C C . GLU A 1 87 ? 6.721 1.533 -3.516 1.00 98.31 87 GLU A C 1
ATOM 671 O O . GLU A 1 87 ? 6.887 1.635 -4.733 1.00 98.31 87 GLU A O 1
ATOM 676 N N . GLN A 1 88 ? 6.699 0.360 -2.878 1.00 97.69 88 GLN A N 1
ATOM 677 C CA . GLN A 1 88 ? 6.838 -0.921 -3.561 1.00 97.69 88 GLN A CA 1
ATOM 678 C C . GLN A 1 88 ? 5.686 -1.148 -4.549 1.00 97.69 88 GLN A C 1
ATOM 680 O O . GLN A 1 88 ? 5.950 -1.476 -5.704 1.00 97.69 88 GLN A O 1
ATOM 685 N N . LYS A 1 89 ? 4.433 -0.879 -4.145 1.00 97.94 89 LYS A N 1
ATOM 686 C CA . LYS A 1 89 ? 3.256 -0.938 -5.031 1.00 97.94 89 LYS A CA 1
ATOM 687 C C . LYS A 1 89 ? 3.475 -0.120 -6.303 1.00 97.94 89 LYS A C 1
ATOM 689 O O . LYS A 1 89 ? 3.338 -0.650 -7.401 1.00 97.94 89 LYS A O 1
ATOM 694 N N . HIS A 1 90 ? 3.828 1.160 -6.170 1.00 98.06 90 HIS A N 1
ATOM 695 C CA . HIS A 1 90 ? 4.014 2.053 -7.321 1.00 98.06 90 HIS A CA 1
ATOM 696 C C . HIS A 1 90 ? 5.182 1.618 -8.210 1.00 98.06 90 HIS A C 1
ATOM 698 O O . HIS A 1 90 ? 5.092 1.715 -9.433 1.00 98.06 90 HIS A O 1
ATOM 704 N N . MET A 1 91 ? 6.256 1.091 -7.618 1.00 96.44 91 MET A N 1
ATOM 705 C CA . MET A 1 91 ? 7.376 0.534 -8.374 1.00 96.44 91 MET A CA 1
ATOM 706 C C . MET A 1 91 ? 6.977 -0.722 -9.163 1.00 96.44 91 MET A C 1
ATOM 708 O O . MET A 1 91 ? 7.401 -0.881 -10.308 1.00 96.44 91 MET A O 1
ATOM 712 N N . ASP A 1 92 ? 6.162 -1.599 -8.580 1.00 96.31 92 ASP A N 1
ATOM 713 C CA . ASP A 1 92 ? 5.699 -2.822 -9.236 1.00 96.31 92 ASP A CA 1
ATOM 714 C C . ASP A 1 92 ? 4.658 -2.529 -10.322 1.00 96.31 92 ASP A C 1
ATOM 716 O O . ASP A 1 92 ? 4.749 -3.078 -11.418 1.00 96.31 92 ASP A O 1
ATOM 720 N N . LEU A 1 93 ? 3.733 -1.595 -10.079 1.00 96.00 93 LEU A N 1
ATOM 721 C CA . LEU A 1 93 ? 2.749 -1.142 -11.072 1.00 96.00 93 LEU A CA 1
ATOM 722 C C . LEU A 1 93 ? 3.374 -0.391 -12.250 1.00 96.00 93 LEU A C 1
ATOM 724 O O . LEU A 1 93 ? 2.792 -0.366 -13.333 1.00 96.00 93 LEU A O 1
ATOM 728 N N . ALA A 1 94 ? 4.553 0.206 -12.064 1.00 95.19 94 ALA A N 1
ATOM 729 C CA . ALA A 1 94 ? 5.307 0.822 -13.151 1.00 95.19 94 ALA A CA 1
ATOM 730 C C . ALA A 1 94 ? 5.917 -0.207 -14.122 1.00 95.19 94 ALA A C 1
ATOM 732 O O . ALA A 1 94 ? 6.433 0.177 -15.175 1.00 95.19 94 ALA A O 1
ATOM 733 N N . GLN A 1 95 ? 5.886 -1.497 -13.779 1.00 93.62 95 GLN A N 1
ATOM 734 C CA . GLN A 1 95 ? 6.263 -2.579 -14.682 1.00 93.62 95 GLN A CA 1
ATOM 735 C C . GLN A 1 95 ? 5.092 -2.924 -15.612 1.00 93.62 95 GLN A C 1
ATOM 737 O O . GLN A 1 95 ? 3.924 -2.709 -15.290 1.00 93.62 95 GLN A O 1
ATOM 742 N N . ASP A 1 96 ? 5.398 -3.515 -16.766 1.00 94.56 96 ASP A N 1
ATOM 743 C CA . ASP A 1 96 ? 4.386 -3.978 -17.722 1.00 94.56 96 ASP A CA 1
ATOM 744 C C . ASP A 1 96 ? 3.759 -5.307 -17.256 1.00 94.56 96 ASP A C 1
ATOM 746 O O . ASP A 1 96 ? 4.056 -6.394 -17.756 1.00 94.56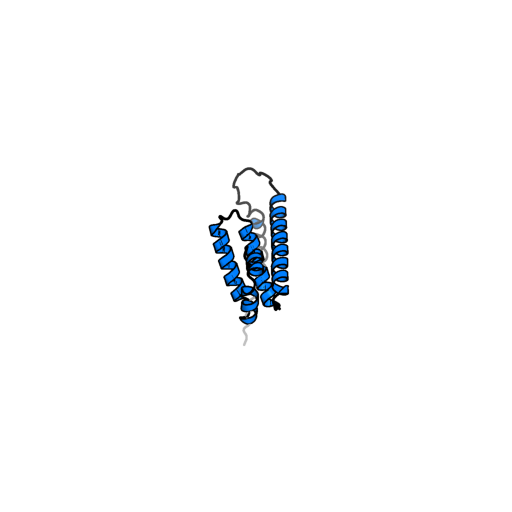 96 ASP A O 1
ATOM 750 N N . LEU A 1 97 ? 2.970 -5.232 -16.181 1.00 95.56 97 LEU A N 1
ATOM 751 C CA . LEU A 1 97 ? 2.282 -6.373 -15.582 1.00 95.56 97 LEU A CA 1
ATOM 752 C C . LEU A 1 97 ? 0.978 -6.680 -16.325 1.00 95.56 97 LEU A C 1
ATOM 754 O O . LEU A 1 97 ? 0.192 -5.776 -16.624 1.00 95.56 97 LEU A O 1
ATOM 758 N N . SER A 1 98 ? 0.702 -7.972 -16.525 1.00 97.75 98 SER A N 1
ATOM 759 C CA . SER A 1 98 ? -0.613 -8.429 -16.979 1.00 97.75 98 SER A CA 1
ATOM 760 C C . SER A 1 98 ? -1.698 -8.124 -15.940 1.00 97.75 98 SER A C 1
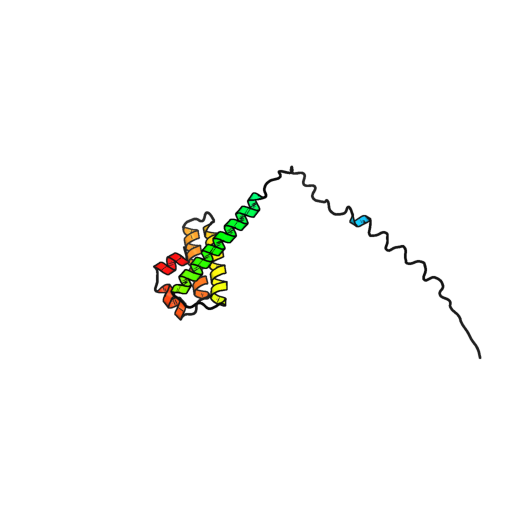ATOM 762 O O . SER A 1 98 ? -1.408 -7.909 -14.758 1.00 97.75 98 SER A O 1
ATOM 764 N N . SER A 1 99 ? -2.959 -8.139 -16.366 1.00 96.94 99 SER A N 1
ATOM 765 C CA . SER A 1 99 ? -4.109 -7.898 -15.487 1.00 96.94 99 SER A CA 1
ATOM 766 C C . SER A 1 99 ? -4.159 -8.876 -14.310 1.00 96.94 99 SER A C 1
ATOM 768 O O . SER A 1 99 ? -4.422 -8.468 -13.183 1.00 96.94 99 SER A O 1
ATOM 770 N N . GLU A 1 100 ? -3.821 -10.147 -14.538 1.00 97.06 100 GLU A N 1
ATOM 771 C CA . GLU A 1 100 ? -3.777 -11.179 -13.497 1.00 97.06 100 GLU A CA 1
ATOM 772 C C . GLU A 1 100 ? -2.690 -10.871 -12.462 1.00 97.06 100 GLU A C 1
ATOM 774 O O . GLU A 1 100 ? -2.911 -11.008 -11.262 1.00 97.06 100 GLU A O 1
ATOM 779 N N . ARG A 1 101 ? -1.517 -10.400 -12.908 1.00 97.81 101 ARG A N 1
ATOM 780 C CA . ARG A 1 101 ? -0.429 -10.022 -11.993 1.00 97.81 101 ARG A CA 1
ATOM 781 C C . ARG A 1 101 ? -0.767 -8.770 -11.191 1.00 97.81 101 ARG A C 1
ATOM 783 O O . ARG A 1 101 ? -0.369 -8.688 -10.033 1.00 97.81 101 ARG A O 1
ATOM 790 N N . LYS A 1 102 ? -1.506 -7.822 -11.775 1.00 97.62 102 LYS A N 1
ATOM 791 C CA . LYS A 1 102 ? -2.004 -6.639 -11.056 1.00 97.62 102 LYS A CA 1
ATOM 792 C C . LYS A 1 102 ? -3.023 -7.017 -9.985 1.00 97.62 102 LYS A C 1
ATOM 794 O O . LYS A 1 102 ? -2.925 -6.499 -8.882 1.00 97.62 102 LYS A O 1
ATOM 799 N N . ALA A 1 103 ? -3.925 -7.957 -10.271 1.00 97.88 103 ALA A N 1
ATOM 800 C CA . ALA A 1 103 ? -4.869 -8.465 -9.276 1.00 97.88 103 ALA A CA 1
ATOM 801 C C . ALA A 1 103 ? -4.142 -9.126 -8.091 1.00 97.88 103 ALA A C 1
ATOM 803 O O . ALA A 1 103 ? -4.391 -8.780 -6.943 1.00 97.88 103 ALA A O 1
ATOM 804 N N . VAL A 1 104 ? -3.154 -9.986 -8.365 1.00 98.06 104 VAL A N 1
ATOM 805 C CA . VAL A 1 104 ? -2.334 -10.605 -7.306 1.00 98.06 104 VAL A CA 1
ATOM 806 C C . VAL A 1 104 ? -1.547 -9.561 -6.504 1.00 98.06 104 VAL A C 1
ATOM 808 O O . VAL A 1 104 ? -1.410 -9.692 -5.287 1.00 98.06 104 VAL A O 1
ATOM 811 N N . LEU A 1 105 ? -1.024 -8.518 -7.159 1.00 98.25 105 LEU A N 1
ATOM 812 C CA . LEU A 1 105 ? -0.362 -7.411 -6.465 1.00 98.25 105 LEU A CA 1
ATOM 813 C C . LEU A 1 105 ? -1.347 -6.659 -5.559 1.00 98.25 105 LEU A C 1
ATOM 815 O O . LEU A 1 105 ? -0.991 -6.361 -4.421 1.00 98.25 105 LEU A O 1
ATOM 819 N N . ALA A 1 106 ? -2.566 -6.391 -6.028 1.00 98.12 106 ALA A N 1
ATOM 820 C CA . ALA A 1 106 ? -3.598 -5.738 -5.231 1.00 98.12 106 ALA A CA 1
ATOM 821 C C . ALA A 1 106 ? -3.951 -6.565 -3.984 1.00 98.12 106 ALA A C 1
ATOM 823 O O . ALA A 1 106 ? -3.940 -6.016 -2.882 1.00 98.12 106 ALA A O 1
ATOM 824 N N . ASP A 1 107 ? -4.144 -7.882 -4.126 1.00 98.06 107 ASP A N 1
ATOM 825 C CA . ASP A 1 107 ? -4.398 -8.800 -3.005 1.00 98.06 107 ASP A CA 1
ATOM 826 C C . ASP A 1 107 ? -3.238 -8.805 -1.994 1.00 98.06 107 ASP A C 1
ATOM 828 O O . ASP A 1 107 ? -3.440 -8.784 -0.776 1.00 98.06 107 ASP A O 1
ATOM 832 N N . TYR A 1 108 ? -1.996 -8.804 -2.489 1.00 98.06 108 TYR A N 1
ATOM 833 C CA . TYR A 1 108 ? -0.804 -8.729 -1.646 1.00 98.06 108 TYR A CA 1
ATOM 834 C C . TYR A 1 108 ? -0.734 -7.405 -0.873 1.00 98.06 108 TYR A C 1
ATOM 836 O O . TYR A 1 108 ? -0.505 -7.411 0.341 1.00 98.06 108 TYR A O 1
ATOM 844 N N . VAL A 1 109 ? -0.941 -6.276 -1.558 1.00 98.50 109 VAL A N 1
ATOM 845 C CA . VAL A 1 109 ? -0.940 -4.943 -0.941 1.00 98.50 109 VAL A CA 1
ATOM 846 C C . VAL A 1 109 ? -2.048 -4.844 0.100 1.00 98.50 109 VAL A C 1
ATOM 848 O O . VAL A 1 109 ? -1.803 -4.358 1.203 1.00 98.50 109 VAL A O 1
ATOM 851 N N . GLU A 1 110 ? -3.237 -5.354 -0.209 1.00 98.19 110 GLU A N 1
ATOM 852 C CA . GLU A 1 110 ? -4.362 -5.422 0.716 1.00 98.19 110 GLU A CA 1
ATOM 853 C C . GLU A 1 110 ? -4.002 -6.191 1.991 1.00 98.19 110 GLU A C 1
ATOM 855 O O . GLU A 1 110 ? -4.156 -5.669 3.099 1.00 98.19 110 GLU A O 1
ATOM 860 N N . ALA A 1 111 ? -3.483 -7.413 1.848 1.00 98.25 111 ALA A N 1
ATOM 861 C CA . ALA A 1 111 ? -3.131 -8.261 2.981 1.00 98.25 111 ALA A CA 1
ATOM 862 C C . ALA A 1 111 ? -2.044 -7.623 3.862 1.00 98.25 111 ALA A C 1
ATOM 864 O O . ALA A 1 111 ? -2.170 -7.595 5.089 1.00 98.25 111 ALA A O 1
ATOM 865 N N . GLN A 1 112 ? -0.998 -7.063 3.248 1.00 98.06 112 GLN A N 1
ATOM 866 C CA . GLN A 1 112 ? 0.074 -6.384 3.977 1.00 98.06 112 GLN A CA 1
ATOM 867 C C . GLN A 1 112 ? -0.429 -5.128 4.684 1.00 98.06 112 GLN A C 1
ATOM 869 O O . GLN A 1 112 ? -0.134 -4.934 5.864 1.00 98.06 112 GLN A O 1
ATOM 874 N N . MET A 1 113 ? -1.234 -4.308 4.002 1.00 98.12 113 MET A N 1
ATOM 875 C CA . MET A 1 113 ? -1.818 -3.104 4.587 1.00 98.12 113 MET A CA 1
ATOM 876 C C . MET A 1 113 ? -2.630 -3.459 5.830 1.00 98.12 113 MET A C 1
ATOM 878 O O . MET A 1 113 ? -2.407 -2.866 6.884 1.00 98.12 113 MET A O 1
ATOM 882 N N . LYS A 1 114 ? -3.512 -4.461 5.741 1.00 97.62 114 LYS A N 1
ATOM 883 C CA . LYS A 1 114 ? -4.298 -4.927 6.891 1.00 97.62 114 LYS A CA 1
ATOM 884 C C . LYS A 1 114 ? -3.413 -5.437 8.025 1.00 97.62 114 LYS A C 1
ATOM 886 O O . LYS A 1 114 ? -3.721 -5.165 9.178 1.00 97.62 114 LYS A O 1
ATOM 891 N N . SER A 1 115 ? -2.293 -6.098 7.724 1.00 98.12 115 SER A N 1
ATOM 892 C CA . SER A 1 115 ? -1.369 -6.592 8.757 1.00 98.12 115 SER A CA 1
ATOM 893 C C . SER A 1 115 ? -0.676 -5.484 9.565 1.00 98.12 115 SER A C 1
ATOM 895 O O . SER A 1 115 ? -0.229 -5.725 10.685 1.00 98.12 115 SER A O 1
ATOM 897 N N . TYR A 1 116 ? -0.587 -4.264 9.023 1.00 97.88 116 TYR A N 1
ATOM 898 C CA . TYR A 1 116 ? -0.011 -3.105 9.717 1.00 97.88 116 TYR A CA 1
ATOM 899 C C . TYR A 1 116 ? -1.038 -2.303 10.515 1.00 97.88 116 TYR A C 1
ATOM 901 O O . TYR A 1 116 ? -0.666 -1.403 11.272 1.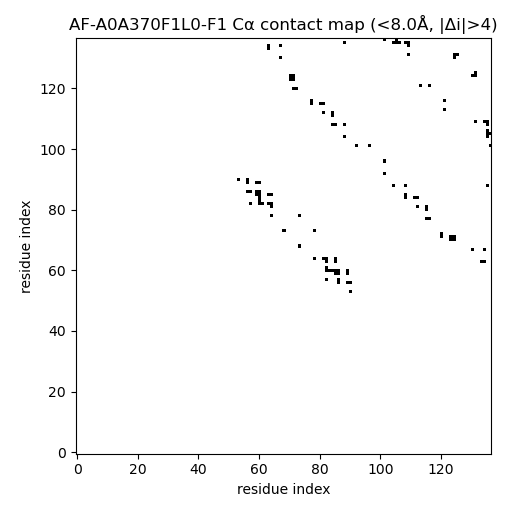00 97.88 116 TYR A O 1
ATOM 909 N N . LEU A 1 117 ? -2.322 -2.592 10.331 1.00 97.81 117 LEU A N 1
ATOM 910 C CA . LEU A 1 117 ? -3.419 -1.875 10.955 1.00 97.81 117 LEU A CA 1
ATOM 911 C C . LEU A 1 117 ? -3.959 -2.648 12.157 1.00 97.81 117 LEU A C 1
ATOM 913 O O . LEU A 1 117 ? -3.998 -3.874 12.185 1.00 97.81 117 LEU A O 1
ATOM 917 N N . GLU A 1 118 ? -4.430 -1.905 13.147 1.00 97.50 118 GLU A N 1
ATOM 918 C CA . GLU A 1 118 ? -5.177 -2.465 14.265 1.00 97.50 118 GLU A CA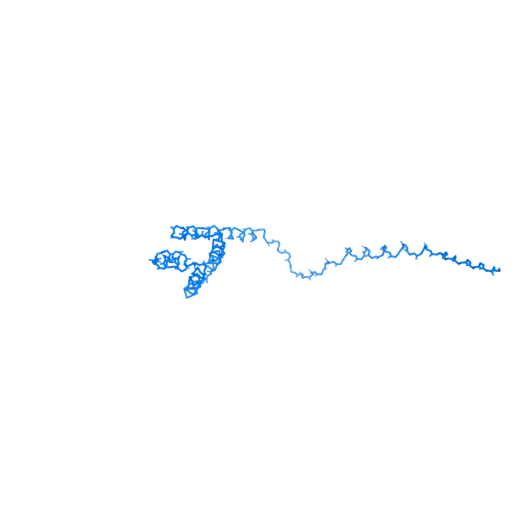 1
ATOM 919 C C . GLU A 1 118 ? -6.552 -2.957 13.787 1.00 97.50 118 GLU A C 1
ATOM 921 O O . GLU A 1 118 ? -7.123 -2.364 12.863 1.00 97.50 118 GLU A O 1
ATOM 926 N N . PRO A 1 119 ? -7.174 -3.946 14.453 1.00 97.12 119 PRO A N 1
ATOM 927 C CA . PRO A 1 119 ? -8.471 -4.487 14.034 1.00 97.12 119 PRO A CA 1
ATOM 928 C C . PRO A 1 119 ? -9.559 -3.419 13.826 1.00 97.12 119 PRO A C 1
ATOM 930 O O . PRO A 1 119 ? -10.322 -3.466 12.863 1.00 97.12 119 PRO A O 1
ATOM 933 N N . ALA A 1 120 ? -9.594 -2.395 14.685 1.00 96.00 120 ALA A N 1
ATOM 934 C CA . ALA A 1 120 ? -10.543 -1.285 14.566 1.00 96.00 120 ALA A CA 1
ATOM 935 C C . ALA A 1 120 ? -10.262 -0.358 13.366 1.00 96.00 120 ALA A C 1
ATOM 937 O O . ALA A 1 120 ? -11.178 0.287 12.857 1.00 96.00 120 ALA A O 1
ATOM 938 N N . GLN A 1 121 ? -9.005 -0.257 12.927 1.00 97.69 121 GLN A N 1
ATOM 939 C CA . GLN A 1 121 ? -8.633 0.479 11.718 1.00 97.69 121 GLN A CA 1
ATOM 940 C C . GLN A 1 121 ? -8.984 -0.345 10.474 1.00 97.69 121 GLN A C 1
ATOM 942 O O . GLN A 1 121 ? -9.583 0.204 9.554 1.00 97.69 121 GLN A O 1
ATOM 947 N N . VAL A 1 122 ? -8.700 -1.655 10.478 1.00 97.50 122 VAL A N 1
ATOM 948 C CA . VAL A 1 122 ? -9.064 -2.577 9.386 1.00 97.50 122 VAL A CA 1
ATOM 949 C C . VAL A 1 122 ? -10.562 -2.514 9.099 1.00 97.50 122 VAL A C 1
ATOM 951 O O . VAL A 1 122 ? -10.944 -2.239 7.966 1.00 97.50 122 VAL A O 1
ATOM 954 N N . ALA A 1 123 ? -11.408 -2.633 10.126 1.00 95.50 123 ALA A N 1
ATOM 955 C CA . ALA A 1 123 ? -12.861 -2.585 9.959 1.00 95.50 123 ALA A CA 1
ATOM 956 C C . ALA A 1 123 ? -13.361 -1.280 9.300 1.00 95.50 123 ALA A C 1
ATOM 958 O O . ALA A 1 123 ? -14.317 -1.295 8.528 1.00 95.50 123 ALA A O 1
ATOM 959 N N . LYS A 1 124 ? -12.709 -0.139 9.575 1.00 94.38 124 LYS A N 1
ATOM 960 C CA . LYS A 1 124 ? -13.054 1.150 8.947 1.00 94.38 124 LYS A CA 1
ATOM 961 C C . LYS A 1 124 ? -12.655 1.212 7.478 1.00 94.38 124 LYS A C 1
ATOM 963 O O . LYS A 1 124 ? -13.362 1.825 6.685 1.00 94.38 124 LYS A O 1
ATOM 968 N N . VAL A 1 125 ? -11.515 0.618 7.139 1.00 94.69 125 VAL A N 1
ATOM 969 C CA . VAL A 1 125 ? -10.974 0.627 5.779 1.00 94.69 125 VAL A CA 1
ATOM 970 C C . VAL A 1 125 ? -11.736 -0.365 4.896 1.00 94.69 125 VAL A C 1
ATOM 972 O O . VAL A 1 125 ? -12.167 0.008 3.811 1.00 94.69 125 VAL A O 1
ATOM 975 N N . GLU A 1 126 ? -11.997 -1.582 5.381 1.00 93.38 126 GLU A N 1
ATOM 976 C CA . GLU A 1 126 ? -12.779 -2.604 4.664 1.00 93.38 126 GLU A CA 1
ATOM 977 C C . GLU A 1 126 ? -14.230 -2.178 4.418 1.00 93.38 126 GLU A C 1
ATOM 979 O O . GLU A 1 126 ? -14.815 -2.521 3.393 1.00 93.38 126 GLU A O 1
ATOM 984 N N . GLY A 1 127 ? -14.799 -1.373 5.319 1.00 91.69 127 GLY A N 1
ATOM 985 C CA . GLY A 1 127 ? -16.117 -0.769 5.123 1.00 91.69 127 GLY A CA 1
ATOM 986 C C . GLY A 1 127 ? -16.183 0.236 3.965 1.00 91.69 127 GLY A C 1
ATOM 987 O O . GLY A 1 127 ? -17.275 0.687 3.623 1.00 91.69 127 GLY A O 1
ATOM 988 N N . ASN A 1 128 ? -15.048 0.597 3.354 1.00 95.44 128 ASN A N 1
ATOM 989 C CA . ASN A 1 128 ? -14.965 1.553 2.257 1.00 95.44 128 ASN A 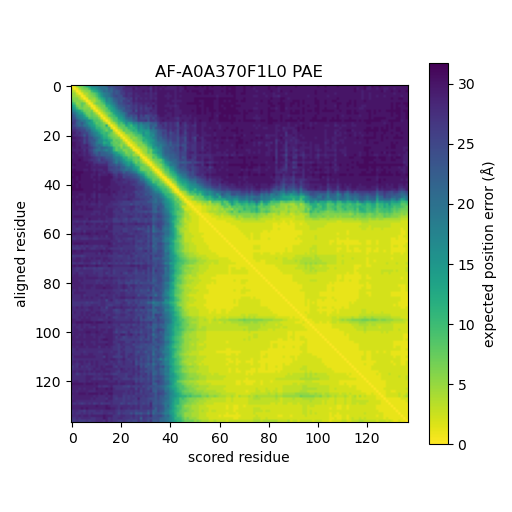CA 1
ATOM 990 C C . ASN A 1 128 ? -14.305 0.929 1.013 1.00 95.44 128 ASN A C 1
ATOM 992 O O . ASN A 1 128 ? -13.097 1.032 0.797 1.00 95.44 128 ASN A O 1
ATOM 996 N N . ALA A 1 129 ? -15.130 0.333 0.148 1.00 95.25 129 ALA A N 1
ATOM 997 C CA . ALA A 1 129 ? -14.677 -0.300 -1.093 1.00 95.25 129 ALA A CA 1
ATOM 998 C C . ALA A 1 129 ? -13.948 0.669 -2.047 1.00 95.25 129 ALA A C 1
ATOM 1000 O O . ALA A 1 129 ? -12.996 0.275 -2.719 1.00 95.25 129 ALA A O 1
ATOM 1001 N N . GLN A 1 130 ? -14.354 1.943 -2.088 1.00 95.50 130 GLN A N 1
ATOM 1002 C CA . GLN A 1 130 ? -13.693 2.949 -2.922 1.00 95.50 130 GLN A CA 1
ATOM 1003 C C . GLN A 1 130 ? -12.277 3.242 -2.416 1.00 95.50 130 GLN A C 1
ATOM 1005 O O . GLN A 1 130 ? -11.343 3.298 -3.213 1.00 95.50 130 GLN A O 1
ATOM 1010 N N . LEU A 1 131 ? -12.110 3.398 -1.099 1.00 95.88 131 LEU A N 1
ATOM 1011 C CA . LEU A 1 131 ? -10.798 3.578 -0.480 1.00 95.88 131 LEU A CA 1
ATOM 1012 C C . LEU A 1 131 ? -9.902 2.369 -0.742 1.00 95.88 131 LEU A C 1
ATOM 1014 O O . LEU A 1 131 ? -8.759 2.542 -1.152 1.00 95.88 131 LEU A O 1
ATOM 1018 N N . MET A 1 132 ? -10.430 1.159 -0.548 1.00 96.25 132 MET A N 1
ATOM 1019 C CA . MET A 1 132 ? -9.694 -0.074 -0.819 1.00 96.25 132 MET A CA 1
ATOM 1020 C C . MET A 1 132 ? -9.171 -0.114 -2.249 1.00 96.25 132 MET A C 1
ATOM 1022 O O . MET A 1 132 ? -7.977 -0.312 -2.450 1.00 96.25 132 MET A O 1
ATOM 1026 N N . ASN A 1 133 ? -10.029 0.178 -3.226 1.00 96.12 133 ASN A N 1
ATOM 1027 C CA . ASN A 1 133 ? -9.627 0.211 -4.625 1.00 96.12 133 ASN A CA 1
ATOM 1028 C C . ASN A 1 133 ? -8.528 1.253 -4.896 1.00 96.12 133 ASN A C 1
ATOM 1030 O O . ASN A 1 133 ? -7.583 0.959 -5.616 1.00 96.12 133 ASN A O 1
ATOM 1034 N N . ILE A 1 134 ? -8.617 2.448 -4.299 1.00 96.00 134 ILE A N 1
ATOM 1035 C CA . ILE A 1 134 ? -7.592 3.500 -4.440 1.00 96.00 134 ILE A CA 1
ATOM 1036 C C . ILE A 1 134 ? -6.244 3.064 -3.845 1.00 96.00 134 ILE A C 1
ATOM 1038 O O . ILE A 1 134 ? -5.192 3.391 -4.386 1.00 96.00 134 ILE A O 1
ATOM 1042 N N . LEU A 1 135 ? -6.254 2.357 -2.713 1.00 97.06 135 LEU A N 1
ATOM 1043 C CA . LEU A 1 135 ? -5.024 2.004 -2.004 1.00 97.06 135 LEU A CA 1
ATOM 1044 C C . LEU A 1 135 ? -4.324 0.774 -2.593 1.00 97.06 135 LEU A C 1
ATOM 1046 O O . LEU A 1 135 ? -3.097 0.687 -2.487 1.00 97.06 135 LEU A O 1
ATOM 1050 N N . THR A 1 136 ? -5.059 -0.151 -3.212 1.00 96.62 136 THR A N 1
ATOM 1051 C CA . THR A 1 136 ? -4.512 -1.434 -3.691 1.00 96.62 136 THR A CA 1
ATOM 1052 C C . THR A 1 136 ? -4.215 -1.474 -5.189 1.00 96.62 136 THR A C 1
ATOM 1054 O O . THR A 1 136 ? -3.358 -2.260 -5.592 1.00 96.62 136 THR A O 1
ATOM 1057 N N . HIS A 1 137 ? -4.861 -0.623 -5.993 1.00 94.25 137 HIS A N 1
ATOM 1058 C CA . HIS A 1 137 ? -4.646 -0.510 -7.443 1.00 94.25 137 HIS A CA 1
ATOM 1059 C C . HIS A 1 137 ? -3.860 0.761 -7.809 1.00 94.25 137 HIS A C 1
ATOM 1061 O O . HIS A 1 137 ? -3.436 0.846 -8.984 1.00 94.25 137 HIS A O 1
#

Nearest PDB structures (foldseek):
  7lu4-assembly1_B  TM=4.386E-01  e=4.732E+00  Thermanaerothrix daxensis

Solvent-accessible surface area (backbone atoms only — not comparable to full-atom values): 8595 Å² total; per-residue (Å²): 134,90,82,88,82,89,78,87,79,81,75,94,80,81,84,86,74,73,77,74,70,68,68,72,68,67,78,76,72,82,82,86,74,82,71,89,62,80,88,70,92,75,63,80,60,63,62,52,53,54,52,54,52,52,50,52,24,50,53,52,10,49,50,49,48,51,61,51,45,77,79,32,92,70,54,75,68,43,51,54,55,48,30,54,52,36,27,50,49,47,57,56,66,72,43,98,64,53,73,70,56,49,50,54,48,21,54,49,46,46,54,54,54,46,72,66,42,54,73,76,46,37,57,59,46,71,72,31,66,67,58,46,51,67,72,36,107

Radius of gyration: 32.68 Å; Cα contacts (8 Å, |Δi|>4): 62; chains: 1; bounding box: 100×24×72 Å

Mean predicted aligned error: 15.27 Å